Protein AF-A0A7R7GDX7-F1 (afdb_monomer_lite)

Secondary structure (DSSP, 8-state):
-HHHHHHHHHHHHHHHHHHHHHHHHHHTS---SHHHHHHHHHHHHHHHHHHHHHHHHHHSPP--

Foldseek 3Di:
DVQLVVQVVVLCVVLVVVVVCLVVVLVPDDDPPPVSVVVSVVVVVVSVVVSVVSNCVSNDDPPD

Sequence (64 aa):
MTLQIGNLISVVLVWALVAYIFVFGFAQMKWSGWEGALPWLCGVVALFTSAGFTTKWLMAKPVL

Structure (mmCIF, N/CA/C/O backbone):
data_AF-A0A7R7GDX7-F1
#
_entry.id   AF-A0A7R7GDX7-F1
#
loop_
_atom_site.group_PDB
_atom_site.id
_atom_site.type_symbol
_atom_site.label_atom_id
_atom_site.label_alt_id
_atom_site.label_comp_id
_atom_site.label_asym_id
_atom_site.label_entity_id
_atom_site.label_seq_id
_atom_site.pdbx_PDB_ins_code
_atom_site.Cartn_x
_atom_site.Cartn_y
_atom_site.Cartn_z
_atom_site.occupancy
_atom_site.B_iso_or_equiv
_atom_site.auth_seq_id
_atom_site.auth_comp_id
_atom_site.auth_asym_id
_atom_site.auth_atom_id
_atom_site.pdbx_PDB_model_num
ATOM 1 N N . MET A 1 1 ? -16.022 3.410 20.383 1.00 54.84 1 MET A N 1
ATOM 2 C CA . MET A 1 1 ? -15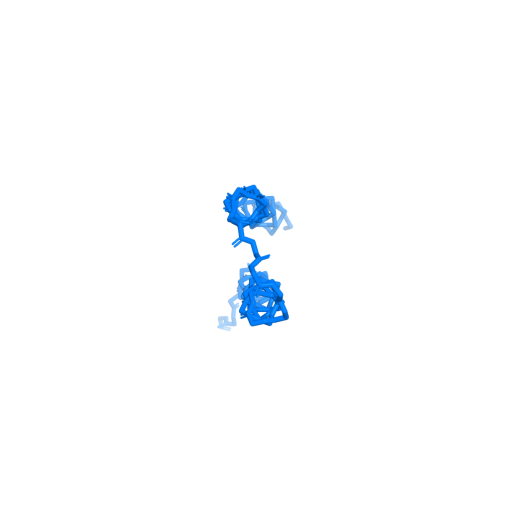.530 4.313 19.316 1.00 54.84 1 MET A CA 1
ATOM 3 C C . MET A 1 1 ? -14.006 4.423 19.290 1.00 54.84 1 MET A C 1
ATOM 5 O O . MET A 1 1 ? -13.443 4.356 18.208 1.00 54.84 1 MET A O 1
ATOM 9 N N . THR A 1 2 ? -13.322 4.498 20.438 1.00 59.53 2 THR A N 1
ATOM 10 C CA . THR A 1 2 ? -11.849 4.621 20.532 1.00 59.53 2 THR A CA 1
ATOM 11 C C . THR A 1 2 ? -11.071 3.506 19.811 1.00 59.53 2 THR A C 1
ATOM 13 O O . THR A 1 2 ? -10.073 3.780 19.156 1.00 59.53 2 THR A O 1
ATOM 16 N N . LEU A 1 3 ? -11.571 2.263 19.842 1.00 69.25 3 LEU A N 1
ATOM 17 C CA . LEU A 1 3 ? -10.935 1.111 19.180 1.00 69.25 3 LEU A CA 1
ATOM 18 C C . LEU A 1 3 ? -10.946 1.209 17.640 1.00 69.25 3 LEU A C 1
ATOM 20 O O . LEU A 1 3 ? -9.990 0.822 16.979 1.00 69.25 3 LEU A O 1
ATOM 24 N N . GLN A 1 4 ? -12.015 1.765 17.060 1.00 70.88 4 GLN A N 1
ATOM 25 C CA . GLN A 1 4 ? -12.152 1.908 15.605 1.00 70.88 4 GLN A CA 1
ATOM 26 C C . GLN A 1 4 ? -11.246 3.015 15.056 1.00 70.88 4 GLN A C 1
ATOM 28 O O . GLN A 1 4 ? -10.702 2.870 13.967 1.00 70.88 4 GLN A O 1
ATOM 33 N N . ILE A 1 5 ? -11.039 4.086 15.829 1.00 77.94 5 ILE A N 1
ATOM 34 C CA . ILE A 1 5 ? -10.099 5.162 15.484 1.00 77.94 5 ILE A CA 1
ATO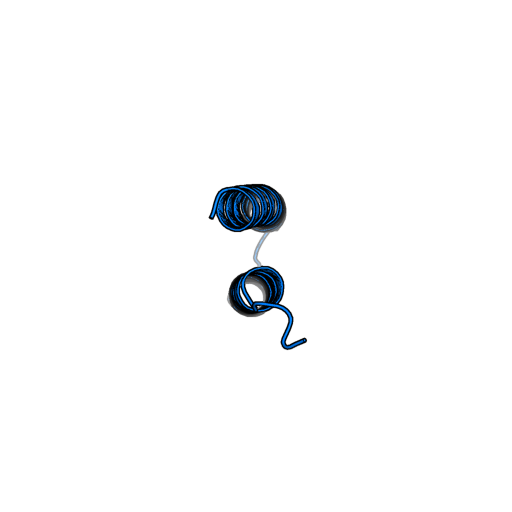M 35 C C . ILE A 1 5 ? -8.659 4.630 15.495 1.00 77.94 5 ILE A C 1
ATOM 37 O O . ILE A 1 5 ? -7.911 4.893 14.560 1.00 77.94 5 ILE A O 1
ATOM 41 N N . GLY A 1 6 ? -8.285 3.825 16.498 1.00 78.25 6 GLY A N 1
ATOM 42 C CA . GLY A 1 6 ? -6.969 3.175 16.547 1.00 78.25 6 GLY A CA 1
ATOM 43 C C . GLY A 1 6 ? -6.723 2.228 15.366 1.00 78.25 6 GLY A C 1
ATOM 44 O O . GLY A 1 6 ? -5.658 2.278 14.746 1.00 78.25 6 GLY A O 1
ATOM 45 N N . ASN A 1 7 ? -7.733 1.433 14.996 1.00 81.25 7 ASN A N 1
ATOM 46 C CA . ASN A 1 7 ? -7.677 0.581 13.806 1.00 81.25 7 ASN A CA 1
ATOM 47 C C . ASN A 1 7 ? -7.522 1.408 12.525 1.00 81.25 7 ASN A C 1
ATOM 49 O O . ASN A 1 7 ? -6.676 1.087 11.696 1.00 81.25 7 ASN A O 1
ATOM 53 N N . LEU A 1 8 ? -8.283 2.496 12.376 1.00 79.94 8 LEU A N 1
ATOM 54 C CA . LEU A 1 8 ? -8.181 3.389 11.222 1.00 79.94 8 LEU A CA 1
ATOM 55 C C . LEU A 1 8 ? -6.773 3.984 11.094 1.00 79.94 8 LEU A C 1
ATOM 57 O O . LEU A 1 8 ? -6.194 3.946 10.013 1.00 79.94 8 LEU A O 1
ATOM 61 N N . ILE A 1 9 ? -6.205 4.491 12.192 1.00 84.88 9 ILE A N 1
ATOM 62 C CA . ILE A 1 9 ? -4.857 5.074 12.200 1.00 84.88 9 ILE A CA 1
ATOM 63 C C . ILE A 1 9 ? -3.813 4.021 11.810 1.00 84.88 9 ILE A C 1
ATOM 65 O O . ILE A 1 9 ? -2.96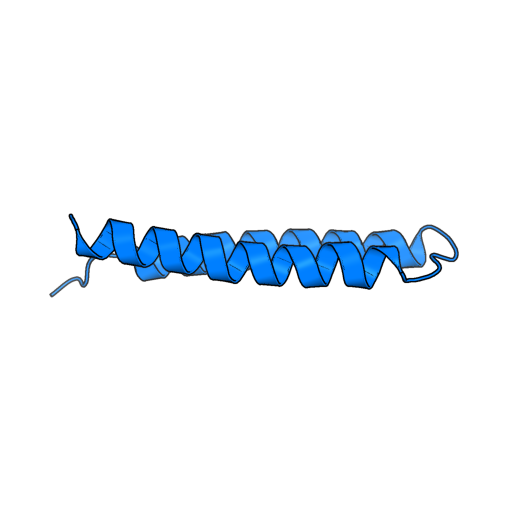8 4.299 10.963 1.00 84.88 9 ILE A O 1
ATOM 69 N N . SER A 1 10 ? -3.895 2.802 12.358 1.00 83.62 10 SER A N 1
ATOM 70 C CA . SER A 1 10 ? -2.992 1.706 11.969 1.00 83.62 10 SER A CA 1
ATOM 71 C C . SER A 1 10 ? -3.089 1.379 10.482 1.00 83.62 10 SER A C 1
ATOM 73 O O . SER A 1 10 ? -2.067 1.236 9.817 1.00 83.62 10 SER A O 1
ATOM 75 N N . VAL A 1 11 ? -4.305 1.306 9.938 1.00 84.56 11 VAL A N 1
ATOM 76 C CA . VAL A 1 11 ? -4.526 1.051 8.509 1.00 84.56 11 VAL A CA 1
ATOM 77 C C . VAL A 1 11 ? -3.911 2.160 7.666 1.00 84.56 11 VAL A C 1
ATOM 79 O O . VAL A 1 11 ? -3.144 1.871 6.752 1.00 84.56 11 VAL A O 1
ATOM 82 N N . VAL A 1 12 ? -4.185 3.423 7.993 1.00 85.69 12 VAL A N 1
ATOM 83 C CA . VAL A 1 12 ? -3.635 4.568 7.256 1.00 85.69 12 VAL A CA 1
ATOM 84 C C . VAL A 1 12 ? -2.106 4.559 7.290 1.00 85.69 12 VAL A C 1
ATOM 86 O O . VAL A 1 12 ? -1.490 4.739 6.245 1.00 85.69 12 VAL A O 1
ATOM 89 N N . LEU A 1 13 ? -1.487 4.294 8.444 1.00 88.06 13 LEU A N 1
ATOM 90 C CA . LEU A 1 13 ? -0.027 4.246 8.572 1.00 88.06 13 LEU A CA 1
ATOM 91 C C . LEU A 1 13 ? 0.596 3.111 7.751 1.00 88.06 13 LEU A C 1
ATOM 93 O O . LEU A 1 13 ? 1.560 3.344 7.021 1.00 88.06 13 LEU A O 1
ATOM 97 N N . VAL A 1 14 ? 0.037 1.900 7.831 1.00 87.94 14 VAL A N 1
ATOM 98 C CA . VAL A 1 14 ? 0.534 0.741 7.074 1.00 87.94 14 VAL A CA 1
ATOM 99 C C . VAL A 1 14 ? 0.409 0.992 5.572 1.00 87.94 14 VAL A C 1
ATOM 101 O O . VAL A 1 14 ? 1.378 0.813 4.836 1.00 87.94 14 VAL A O 1
ATOM 104 N N . TRP A 1 15 ? -0.747 1.465 5.106 1.00 86.00 15 TRP A N 1
ATOM 105 C CA . TRP A 1 15 ? -0.963 1.706 3.679 1.00 86.00 15 TRP A CA 1
ATOM 106 C C . TRP A 1 15 ? -0.209 2.928 3.153 1.00 86.00 15 TRP A C 1
ATOM 108 O O . TRP A 1 15 ? 0.218 2.902 2.001 1.00 86.00 15 TRP A O 1
ATOM 118 N N . ALA A 1 16 ? 0.042 3.949 3.977 1.00 85.38 16 ALA A N 1
ATOM 119 C CA . ALA A 1 16 ? 0.921 5.062 3.620 1.00 85.38 16 ALA A CA 1
ATOM 120 C C . ALA A 1 16 ? 2.371 4.596 3.414 1.00 85.38 16 ALA A C 1
ATOM 122 O O . ALA A 1 16 ? 3.015 5.008 2.450 1.00 85.38 16 ALA A O 1
ATOM 123 N N . LEU A 1 17 ? 2.870 3.694 4.268 1.00 87.44 17 LEU A N 1
ATOM 124 C CA . LEU A 1 17 ? 4.201 3.101 4.117 1.00 87.44 17 LEU A CA 1
ATOM 125 C C . LEU A 1 17 ? 4.293 2.230 2.853 1.00 87.44 17 LEU A C 1
ATOM 127 O O . LEU A 1 17 ? 5.241 2.351 2.079 1.00 87.44 17 LEU A O 1
ATOM 131 N N . VAL A 1 18 ? 3.289 1.382 2.613 1.00 85.88 18 VAL A N 1
ATOM 132 C CA . VAL A 1 18 ? 3.224 0.534 1.412 1.00 85.88 18 VAL A CA 1
ATOM 133 C C . VAL A 1 18 ? 3.143 1.394 0.148 1.00 85.88 18 VAL A C 1
ATOM 135 O O . VAL A 1 18 ? 3.874 1.139 -0.807 1.00 85.88 18 VAL A O 1
ATOM 138 N N . ALA A 1 19 ? 2.330 2.454 0.152 1.00 84.50 19 ALA A N 1
ATOM 139 C CA . ALA A 1 19 ? 2.249 3.407 -0.952 1.00 84.50 19 ALA A CA 1
ATOM 140 C C . ALA A 1 19 ? 3.577 4.141 -1.180 1.00 84.50 19 ALA A C 1
ATOM 142 O O . ALA A 1 19 ? 3.978 4.310 -2.327 1.00 84.50 19 ALA A O 1
ATOM 143 N N . TYR A 1 20 ? 4.291 4.526 -0.117 1.00 82.81 20 TYR A N 1
ATOM 144 C CA . TYR A 1 20 ? 5.619 5.130 -0.226 1.00 82.81 20 TYR A CA 1
ATOM 145 C C . TYR A 1 20 ? 6.608 4.185 -0.921 1.00 82.81 20 TYR A C 1
ATOM 147 O O . TYR A 1 20 ? 7.225 4.566 -1.914 1.00 82.81 20 TYR A O 1
ATOM 155 N N . ILE A 1 21 ? 6.709 2.933 -0.466 1.00 83.38 21 ILE A N 1
ATOM 156 C CA . ILE A 1 21 ? 7.597 1.932 -1.080 1.00 83.38 21 ILE A CA 1
ATOM 157 C C . ILE A 1 21 ? 7.214 1.699 -2.545 1.00 83.38 21 ILE A C 1
ATOM 159 O O . ILE A 1 21 ? 8.089 1.623 -3.405 1.00 83.38 21 ILE A O 1
ATOM 163 N N . PHE A 1 22 ? 5.916 1.633 -2.844 1.00 81.06 22 PHE A N 1
ATOM 164 C CA . PHE A 1 22 ? 5.427 1.417 -4.200 1.00 81.06 22 PHE A CA 1
ATOM 165 C C . PHE A 1 22 ? 5.751 2.608 -5.113 1.00 81.06 22 PHE A C 1
ATOM 167 O O . PHE A 1 22 ? 6.359 2.431 -6.161 1.00 81.06 22 PHE A O 1
ATOM 174 N N . VAL A 1 23 ? 5.422 3.836 -4.711 1.00 77.69 23 VAL A N 1
ATOM 175 C CA . VAL A 1 23 ? 5.654 5.042 -5.521 1.00 77.69 23 VAL A CA 1
ATOM 176 C C . VAL A 1 23 ? 7.148 5.304 -5.717 1.00 77.69 23 VAL A C 1
ATOM 178 O O . VAL A 1 23 ? 7.574 5.519 -6.850 1.00 77.69 23 VAL A O 1
ATOM 181 N N . PHE A 1 24 ? 7.957 5.249 -4.657 1.00 76.75 24 PHE A N 1
ATOM 182 C CA . PHE A 1 24 ? 9.394 5.523 -4.758 1.00 76.75 24 PHE A CA 1
ATOM 183 C C . PHE A 1 24 ? 10.176 4.364 -5.387 1.00 76.75 24 PHE A C 1
ATOM 185 O O . PHE A 1 24 ? 11.087 4.612 -6.176 1.00 76.75 24 PHE A O 1
ATOM 192 N N . GLY A 1 25 ? 9.797 3.113 -5.113 1.00 74.38 25 GLY A N 1
ATOM 193 C CA . GLY A 1 25 ? 10.401 1.939 -5.744 1.00 74.38 25 GLY A CA 1
ATOM 194 C C . GLY A 1 25 ? 10.150 1.895 -7.251 1.00 74.38 25 GLY A C 1
ATOM 195 O O . GLY A 1 25 ? 11.064 1.614 -8.023 1.00 74.38 25 GLY A O 1
ATOM 196 N N . PHE A 1 26 ? 8.944 2.259 -7.694 1.00 70.50 26 PHE A N 1
ATOM 197 C CA . PHE A 1 26 ? 8.618 2.327 -9.118 1.00 70.50 26 PHE A CA 1
ATOM 198 C C . PHE A 1 26 ? 9.108 3.606 -9.811 1.00 70.50 26 PHE A C 1
ATOM 200 O O . PHE A 1 26 ? 9.409 3.565 -11.002 1.00 70.50 26 PHE A O 1
ATOM 207 N N . ALA A 1 27 ? 9.255 4.728 -9.099 1.00 69.19 27 ALA A N 1
ATOM 208 C CA . ALA A 1 27 ? 9.871 5.938 -9.653 1.00 69.19 27 ALA A CA 1
ATOM 209 C C . ALA A 1 27 ? 11.356 5.736 -10.011 1.00 69.19 27 ALA A C 1
ATOM 211 O O . ALA A 1 27 ? 11.874 6.416 -10.895 1.00 69.19 27 ALA A O 1
ATOM 212 N N . GLN A 1 28 ? 12.037 4.795 -9.349 1.00 71.06 28 GLN A N 1
ATOM 213 C CA . GLN A 1 28 ? 13.425 4.434 -9.648 1.00 71.06 28 GLN A CA 1
ATOM 214 C C . GLN A 1 28 ? 13.569 3.434 -10.808 1.00 71.06 28 GLN A C 1
ATOM 216 O O . GLN A 1 28 ? 14.682 3.230 -11.299 1.00 71.06 28 GLN A O 1
ATOM 221 N N . MET A 1 29 ? 12.477 2.826 -11.284 1.00 71.62 29 MET A N 1
ATOM 222 C CA . MET A 1 29 ? 12.525 1.939 -12.446 1.00 71.62 29 MET A CA 1
ATOM 223 C C . MET A 1 29 ? 12.591 2.755 -13.742 1.00 71.62 29 MET A C 1
ATOM 225 O O . MET A 1 29 ? 11.790 3.657 -13.978 1.00 71.62 29 MET A O 1
ATOM 229 N N . LYS A 1 30 ? 13.550 2.430 -14.618 1.00 67.69 30 LYS A N 1
ATOM 230 C CA . LYS A 1 30 ? 13.604 3.001 -15.968 1.00 67.69 30 LYS A CA 1
ATOM 231 C C . LYS A 1 30 ? 12.503 2.378 -16.818 1.00 67.69 30 LYS A C 1
ATOM 233 O O . LYS A 1 30 ? 12.634 1.259 -17.301 1.00 67.69 30 LYS A O 1
ATOM 238 N N . TRP A 1 31 ? 11.425 3.124 -16.999 1.00 68.25 31 TRP A N 1
ATOM 239 C CA . TRP A 1 31 ? 10.300 2.723 -17.829 1.00 68.25 31 TRP A CA 1
ATOM 240 C C . TRP A 1 31 ? 10.642 2.866 -19.316 1.00 68.25 31 TRP A C 1
ATOM 242 O O . TRP A 1 31 ? 10.694 3.975 -19.847 1.00 68.25 31 TRP A O 1
ATOM 252 N N . SER A 1 32 ? 10.864 1.751 -20.011 1.00 68.81 32 SER A N 1
ATOM 253 C CA . SER A 1 32 ? 10.959 1.723 -21.474 1.00 68.81 32 SER A CA 1
ATOM 254 C C . SER A 1 32 ? 9.554 1.658 -22.089 1.00 68.81 32 SER A C 1
ATOM 256 O O . SER A 1 32 ? 9.137 0.634 -22.618 1.00 68.81 32 SER A O 1
ATOM 258 N N . GLY A 1 33 ? 8.794 2.750 -21.984 1.00 68.06 33 GLY A N 1
ATOM 259 C CA . GLY A 1 33 ? 7.477 2.886 -22.617 1.00 68.06 33 GLY A CA 1
ATOM 260 C C . GLY A 1 33 ? 6.287 2.336 -21.816 1.00 68.06 33 GLY A C 1
ATOM 261 O O . GLY A 1 33 ? 6.353 2.116 -20.606 1.00 68.06 33 GLY A O 1
ATOM 262 N N . TRP A 1 34 ? 5.158 2.163 -22.512 1.00 71.56 34 TRP A N 1
ATOM 263 C CA . TRP A 1 34 ? 3.844 1.830 -21.935 1.00 71.56 34 TRP A CA 1
ATOM 264 C C . TRP A 1 34 ? 3.794 0.479 -21.209 1.00 71.56 34 TRP A C 1
ATOM 266 O O . TRP A 1 34 ? 2.977 0.302 -20.307 1.00 71.56 34 TRP A O 1
ATOM 276 N N . GLU A 1 35 ? 4.690 -0.446 -21.557 1.00 69.44 35 GLU A N 1
ATOM 277 C CA . GLU A 1 35 ? 4.792 -1.782 -20.953 1.00 69.44 35 GLU A CA 1
ATOM 278 C C . GLU A 1 35 ? 5.107 -1.736 -19.460 1.00 69.44 35 GLU A C 1
ATOM 280 O O . GLU A 1 35 ? 4.775 -2.655 -18.721 1.00 69.44 35 GLU A O 1
ATOM 285 N N . GLY A 1 36 ? 5.706 -0.640 -19.006 1.00 70.44 36 GLY A N 1
ATOM 286 C CA . GLY A 1 36 ? 5.964 -0.400 -17.603 1.00 70.44 36 GLY A CA 1
ATOM 287 C C . GLY A 1 36 ? 4.839 0.331 -16.863 1.00 70.44 36 GLY A C 1
ATOM 288 O O . GLY A 1 36 ? 4.487 0.003 -15.728 1.00 70.44 36 GLY A O 1
ATOM 289 N N . ALA A 1 37 ? 4.197 1.284 -17.535 1.00 73.38 37 ALA A N 1
ATOM 290 C CA . ALA A 1 37 ? 3.105 2.054 -16.947 1.00 73.38 37 ALA A CA 1
ATOM 291 C C . ALA A 1 37 ? 1.894 1.174 -16.581 1.00 73.38 37 ALA A C 1
ATOM 293 O O . ALA A 1 37 ? 1.210 1.442 -15.594 1.00 73.38 37 ALA A O 1
ATOM 294 N N . LEU A 1 38 ? 1.645 0.103 -17.343 1.00 79.88 38 LEU A N 1
ATOM 295 C CA . LEU A 1 38 ? 0.519 -0.813 -17.135 1.00 79.88 38 LEU A CA 1
ATOM 296 C C . LEU A 1 38 ? 0.649 -1.645 -15.840 1.00 79.88 38 LEU A C 1
ATOM 298 O O . LEU A 1 38 ? -0.264 -1.587 -15.013 1.00 79.88 38 LEU A O 1
ATOM 302 N N . PRO A 1 39 ? 1.769 -2.356 -15.591 1.00 80.25 39 PRO A N 1
ATOM 303 C CA . PRO A 1 39 ? 2.026 -3.018 -14.311 1.00 80.25 39 PRO A CA 1
ATOM 304 C C . PRO A 1 39 ? 1.991 -2.066 -13.115 1.00 80.25 39 PRO A C 1
ATOM 306 O O . PRO A 1 39 ? 1.459 -2.430 -12.065 1.00 80.25 39 PRO A O 1
ATOM 309 N N . TRP A 1 40 ? 2.502 -0.838 -13.272 1.00 79.62 40 TRP A N 1
ATOM 310 C CA . TRP A 1 40 ? 2.417 0.181 -12.225 1.00 79.62 40 TRP A CA 1
ATOM 311 C C . TRP A 1 40 ? 0.971 0.532 -11.890 1.00 79.62 40 TRP A C 1
ATOM 313 O O . TRP A 1 40 ? 0.582 0.478 -10.724 1.00 79.62 40 TRP A O 1
ATOM 323 N N . LEU A 1 41 ? 0.162 0.842 -12.905 1.00 81.56 41 LEU A N 1
ATOM 324 C CA . LEU A 1 41 ? -1.234 1.229 -12.724 1.00 81.56 41 LEU A CA 1
ATOM 325 C C . LEU A 1 41 ? -2.044 0.087 -12.093 1.00 81.56 41 LEU A C 1
ATOM 327 O O . LEU A 1 41 ? -2.794 0.317 -11.145 1.00 81.56 41 LEU A O 1
ATOM 331 N N . CYS A 1 42 ? -1.840 -1.150 -12.557 1.00 85.25 42 CYS A N 1
ATOM 332 C CA . CYS A 1 42 ? -2.431 -2.343 -11.948 1.00 85.25 42 CYS A CA 1
ATOM 333 C C . CYS A 1 42 ? -2.033 -2.489 -10.479 1.00 85.25 42 CYS A C 1
ATOM 335 O O . CYS A 1 42 ? -2.886 -2.761 -9.635 1.00 85.25 42 CYS A O 1
ATOM 337 N N . GLY A 1 43 ? -0.758 -2.283 -10.159 1.00 83.56 43 GLY A N 1
ATOM 338 C CA . GLY A 1 43 ? -0.282 -2.349 -8.786 1.00 83.56 43 GLY A CA 1
ATOM 339 C C . GLY A 1 43 ? -0.866 -1.254 -7.896 1.00 83.56 43 GLY A C 1
ATOM 340 O O . GLY A 1 43 ? -1.296 -1.557 -6.788 1.00 83.56 43 GLY A O 1
ATOM 341 N N . VAL A 1 44 ? -0.996 -0.020 -8.393 1.00 83.00 44 VAL A N 1
ATOM 342 C CA . VAL A 1 44 ? -1.679 1.074 -7.682 1.00 83.00 44 VAL A CA 1
ATOM 343 C C . VAL A 1 44 ? -3.141 0.709 -7.413 1.00 83.00 44 VAL A C 1
ATOM 345 O O . VAL A 1 44 ? -3.589 0.779 -6.268 1.00 83.00 44 VAL A O 1
ATOM 348 N N . VAL A 1 45 ? -3.884 0.262 -8.429 1.00 86.62 45 VAL A N 1
ATOM 349 C CA . VAL A 1 45 ? -5.296 -0.136 -8.279 1.00 86.62 45 VAL A CA 1
ATOM 350 C C . VAL A 1 45 ? -5.442 -1.291 -7.287 1.00 86.62 45 VAL A C 1
ATOM 352 O O . VAL A 1 45 ? -6.324 -1.248 -6.426 1.00 86.62 45 VAL A O 1
ATOM 355 N N . ALA A 1 46 ? -4.564 -2.294 -7.352 1.00 86.81 46 ALA A N 1
ATOM 356 C CA . ALA A 1 46 ? -4.563 -3.409 -6.412 1.00 86.81 46 ALA A CA 1
ATOM 357 C C . ALA A 1 46 ? -4.311 -2.931 -4.974 1.00 86.81 46 ALA A C 1
ATOM 359 O O . ALA A 1 46 ? -5.055 -3.315 -4.076 1.00 86.81 46 ALA A O 1
ATOM 360 N N . LEU A 1 47 ? -3.339 -2.035 -4.776 1.00 85.56 47 LEU A N 1
ATOM 361 C CA . LEU A 1 47 ? -2.940 -1.476 -3.480 1.00 85.56 47 LEU A CA 1
ATOM 362 C C . LEU A 1 47 ? -4.081 -0.671 -2.834 1.00 85.56 47 LEU A C 1
ATOM 364 O O . LEU A 1 47 ? -4.405 -0.881 -1.662 1.00 85.56 47 LEU A O 1
ATOM 368 N N . PHE A 1 48 ? -4.763 0.182 -3.604 1.00 84.69 48 PHE A N 1
ATOM 369 C CA . PHE A 1 48 ? -5.955 0.900 -3.134 1.00 84.69 48 PHE A CA 1
ATOM 370 C C . PHE A 1 48 ? -7.125 -0.045 -2.831 1.00 84.69 48 PHE A C 1
ATOM 372 O O . PHE A 1 48 ? -7.823 0.134 -1.829 1.00 84.69 48 PHE A O 1
ATOM 379 N N . THR A 1 49 ? -7.324 -1.076 -3.655 1.00 87.06 49 THR A N 1
ATOM 380 C CA . THR A 1 49 ? -8.386 -2.070 -3.444 1.00 87.06 49 THR A CA 1
ATOM 381 C C . THR A 1 49 ? -8.157 -2.858 -2.155 1.00 87.06 49 THR A C 1
ATOM 383 O O . THR A 1 49 ? -9.076 -3.004 -1.343 1.00 87.06 49 THR A O 1
ATOM 386 N N . SER A 1 50 ? -6.926 -3.312 -1.911 1.00 85.06 50 SER A N 1
ATOM 387 C CA . SER A 1 50 ? -6.562 -4.001 -0.674 1.00 85.06 50 SER A CA 1
ATOM 388 C C . SER A 1 50 ? -6.660 -3.085 0.544 1.00 85.06 50 SER A C 1
ATOM 390 O O . SER A 1 50 ? -7.180 -3.517 1.570 1.00 85.06 50 SER A O 1
ATOM 392 N N . ALA A 1 51 ? -6.28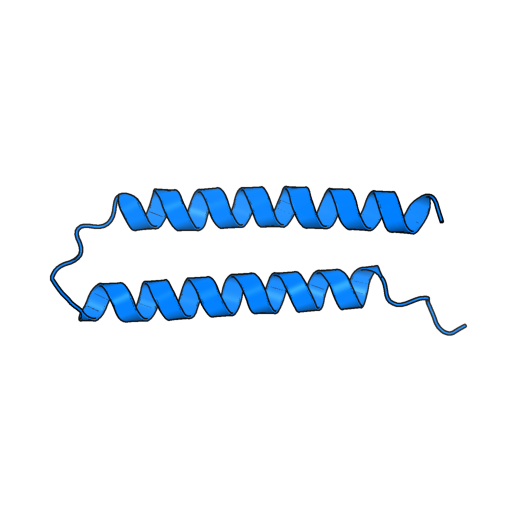3 -1.807 0.424 1.00 84.44 51 ALA A N 1
ATOM 393 C CA . ALA A 1 51 ? -6.462 -0.828 1.494 1.00 84.44 51 ALA A CA 1
ATOM 394 C C . ALA A 1 51 ? -7.935 -0.643 1.872 1.00 84.44 51 ALA A C 1
ATOM 396 O O . ALA A 1 51 ? -8.291 -0.680 3.056 1.00 84.44 51 ALA A O 1
ATOM 397 N N . GLY A 1 52 ? -8.809 -0.518 0.872 1.00 83.06 52 GLY A N 1
ATOM 398 C CA . GLY A 1 52 ? -10.254 -0.451 1.074 1.00 83.06 52 GLY A CA 1
ATOM 399 C C . GLY A 1 52 ? -10.808 -1.712 1.741 1.00 83.06 52 GLY A C 1
ATOM 400 O O . GLY A 1 52 ? -11.591 -1.615 2.689 1.00 83.06 52 GLY A O 1
ATOM 401 N N . PHE A 1 53 ? -10.361 -2.896 1.310 1.00 85.81 53 PHE A N 1
ATOM 402 C CA . PHE A 1 53 ? -10.782 -4.167 1.901 1.00 85.81 53 PHE A CA 1
ATOM 403 C C . PHE A 1 53 ? -10.344 -4.300 3.365 1.00 85.81 53 PHE A C 1
ATOM 405 O O . PHE A 1 53 ? -11.172 -4.599 4.226 1.00 85.81 53 PHE A O 1
ATOM 412 N N . THR A 1 54 ? -9.078 -4.011 3.673 1.00 82.19 54 THR A N 1
ATOM 413 C CA . THR A 1 54 ? -8.543 -4.048 5.042 1.00 82.19 54 THR A CA 1
ATOM 414 C C . THR A 1 54 ? -9.255 -3.045 5.947 1.00 82.19 54 THR A C 1
ATOM 416 O O . THR A 1 54 ? -9.598 -3.380 7.079 1.00 82.19 54 THR A O 1
ATOM 419 N N . THR A 1 55 ? -9.559 -1.848 5.435 1.00 79.31 55 THR A N 1
ATOM 420 C CA . THR A 1 55 ? -10.348 -0.836 6.155 1.00 79.31 55 THR A CA 1
ATOM 421 C C . THR A 1 55 ? -11.750 -1.355 6.474 1.00 79.31 55 THR A C 1
ATOM 423 O O . THR A 1 55 ? -12.194 -1.276 7.618 1.00 79.31 55 THR A O 1
ATOM 426 N N . LYS A 1 56 ? -12.445 -1.933 5.484 1.00 78.56 56 LYS A N 1
ATOM 427 C CA . LYS A 1 56 ? -13.788 -2.502 5.663 1.00 78.56 56 LYS A CA 1
ATOM 428 C C . LYS A 1 56 ? -13.784 -3.660 6.662 1.00 78.56 56 LYS A C 1
ATOM 430 O O . LYS A 1 56 ? -14.689 -3.743 7.485 1.00 78.56 56 LYS A O 1
ATOM 435 N N . TRP A 1 5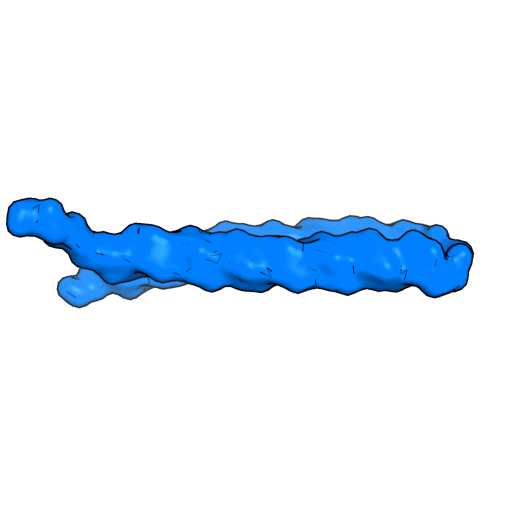7 ? -12.771 -4.523 6.607 1.00 79.00 57 TRP A N 1
ATOM 436 C CA . TRP A 1 57 ? -12.631 -5.668 7.504 1.00 79.00 57 TRP A CA 1
ATOM 437 C C . TRP A 1 57 ? -12.337 -5.237 8.950 1.00 79.00 57 TRP A C 1
ATOM 439 O O . TRP A 1 57 ? -13.004 -5.699 9.867 1.00 79.00 57 TRP A O 1
ATOM 449 N N . LEU A 1 58 ? -11.429 -4.278 9.165 1.00 72.88 58 LEU A N 1
ATOM 450 C CA . LEU A 1 58 ? -11.098 -3.761 10.504 1.00 72.88 58 LEU A CA 1
ATOM 451 C C . LEU A 1 58 ? -12.183 -2.871 11.122 1.00 72.88 58 LEU A C 1
ATOM 453 O O . LEU A 1 58 ? -12.198 -2.675 12.341 1.00 72.88 58 LEU A O 1
ATOM 457 N N . MET A 1 59 ? -13.066 -2.309 10.295 1.00 72.19 59 MET A N 1
ATOM 458 C CA . MET A 1 59 ? -14.230 -1.543 10.744 1.00 72.19 59 MET A CA 1
ATOM 459 C C . MET A 1 59 ? -15.507 -2.379 10.855 1.00 72.19 59 MET A C 1
ATOM 461 O O . MET A 1 59 ? -16.490 -1.889 11.422 1.00 72.19 59 MET A O 1
ATOM 465 N N . ALA A 1 60 ? -15.509 -3.623 10.365 1.00 72.56 60 ALA A N 1
ATOM 466 C CA . ALA A 1 60 ? -16.618 -4.540 10.564 1.00 72.56 60 ALA A CA 1
ATOM 467 C C . ALA A 1 60 ? -16.771 -4.800 12.068 1.00 72.56 60 ALA A C 1
ATOM 469 O O . ALA A 1 60 ? -15.863 -5.298 12.733 1.00 72.56 60 ALA A O 1
ATOM 470 N N . LYS A 1 61 ? -17.922 -4.414 12.628 1.00 60.88 61 LYS A N 1
ATOM 471 C CA . LYS A 1 61 ? -18.260 -4.785 14.003 1.00 60.88 61 LYS A CA 1
ATOM 472 C C . LYS A 1 61 ? -18.370 -6.313 14.049 1.00 60.88 61 LYS A C 1
ATOM 474 O O . LYS A 1 61 ? -19.025 -6.860 13.159 1.00 60.88 61 LYS A O 1
ATOM 479 N N . PRO A 1 62 ? -17.770 -6.999 15.038 1.00 57.38 62 PRO A N 1
ATOM 480 C CA . PRO A 1 62 ? -18.035 -8.416 15.223 1.00 57.38 62 PRO A CA 1
ATOM 481 C C . PRO A 1 62 ? -19.544 -8.579 15.413 1.00 57.38 62 PRO A C 1
ATOM 483 O O . PRO A 1 62 ? -20.132 -7.970 16.308 1.00 57.38 62 PRO A O 1
ATOM 486 N N . VAL A 1 63 ? -20.173 -9.330 14.511 1.00 53.47 63 VAL A N 1
ATOM 487 C CA . VAL A 1 63 ? -21.533 -9.821 14.713 1.00 53.47 63 VAL A CA 1
ATOM 488 C C . VAL A 1 63 ? -21.378 -10.965 15.708 1.00 53.47 63 VAL A C 1
ATOM 490 O O . VAL A 1 63 ? -20.955 -12.054 15.329 1.00 53.47 63 VAL A O 1
ATOM 493 N N . LEU A 1 64 ? -21.560 -10.640 16.989 1.00 46.88 64 LEU A N 1
ATOM 494 C CA . LEU A 1 64 ? -21.812 -11.619 18.046 1.00 46.88 64 LEU A CA 1
ATOM 495 C C . LEU A 1 64 ? -23.228 -12.171 17.880 1.00 46.88 64 LEU A C 1
ATOM 497 O O . LEU A 1 64 ? -24.133 -11.345 17.614 1.00 46.88 64 LEU A O 1
#

pLDDT: mea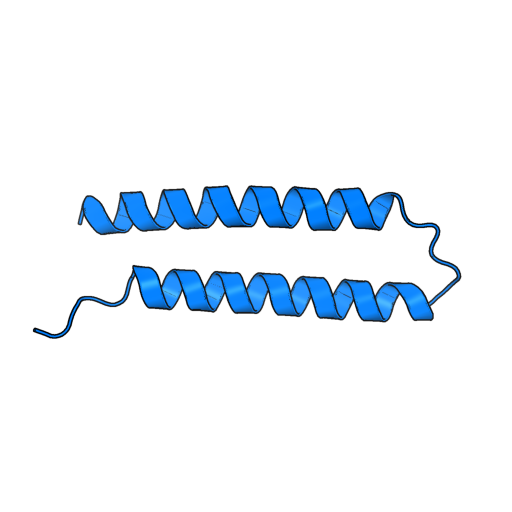n 77.02, std 9.33, range [46.88, 88.06]

Radius of gyration: 15.42 Å; chains: 1; bounding box: 35×18×43 Å